Protein AF-A0A7W0VZZ3-F1 (afdb_monomer_lite)

Foldseek 3Di:
DPPVVVVVVVVVVVVVVVVVPFQAPVVLVVLLVQLVVLQVVLVVLLVVCVVPPDDPPPDPPDPPPDDDDPDDVSNVSSVVSNVVSVVSNVVSVPDDHDPPDD

Structure (mmCIF, N/CA/C/O backbone):
data_AF-A0A7W0VZZ3-F1
#
_entry.id   AF-A0A7W0VZZ3-F1
#
loop_
_atom_site.group_PDB
_atom_site.id
_atom_site.type_symbol
_atom_site.label_atom_id
_atom_site.label_alt_id
_atom_site.label_comp_id
_atom_site.label_asym_id
_atom_site.label_entity_id
_atom_site.label_seq_id
_atom_site.pdbx_PDB_ins_code
_atom_site.Cartn_x
_atom_site.Cartn_y
_atom_site.Cartn_z
_atom_site.occupancy
_atom_site.B_iso_or_equiv
_atom_site.auth_seq_id
_atom_site.auth_comp_id
_atom_site.auth_asym_id
_atom_site.auth_atom_id
_atom_site.pdbx_PDB_model_num
ATOM 1 N N . MET A 1 1 ? 6.184 -26.292 -3.517 1.00 48.50 1 MET A N 1
ATOM 2 C CA . MET A 1 1 ? 4.758 -25.884 -3.405 1.00 48.50 1 MET A CA 1
ATOM 3 C C . MET A 1 1 ? 4.233 -25.772 -1.951 1.00 48.50 1 MET A C 1
ATOM 5 O O . MET A 1 1 ? 3.025 -25.797 -1.756 1.00 48.50 1 MET A O 1
ATOM 9 N N . GLY A 1 2 ? 5.080 -25.618 -0.914 1.00 52.69 2 GLY A N 1
ATOM 10 C CA . GLY A 1 2 ? 4.633 -25.674 0.499 1.00 52.69 2 GLY A CA 1
ATOM 11 C C . GLY A 1 2 ? 4.709 -24.366 1.303 1.00 52.69 2 GLY A C 1
ATOM 12 O O . GLY A 1 2 ? 3.981 -24.204 2.278 1.00 52.69 2 GLY A O 1
ATOM 13 N N . THR A 1 3 ? 5.556 -23.417 0.901 1.00 57.94 3 THR A N 1
ATOM 14 C CA . THR A 1 3 ? 5.802 -22.159 1.632 1.00 57.94 3 THR A CA 1
ATOM 15 C C . THR A 1 3 ? 4.664 -21.152 1.468 1.00 57.94 3 THR A C 1
ATOM 17 O O . THR A 1 3 ? 4.242 -20.543 2.446 1.00 57.94 3 THR A O 1
ATOM 20 N N . SER A 1 4 ? 4.086 -21.052 0.269 1.00 59.78 4 SER A N 1
ATOM 21 C CA . SER A 1 4 ? 3.003 -20.112 -0.050 1.00 59.78 4 SER A CA 1
ATOM 22 C C . SER A 1 4 ? 1.741 -20.373 0.778 1.00 59.78 4 SER A C 1
ATOM 24 O O . SER A 1 4 ? 1.151 -19.448 1.320 1.00 59.78 4 SER A O 1
ATOM 26 N N . ARG A 1 5 ? 1.350 -21.645 0.948 1.00 68.75 5 ARG A N 1
ATOM 27 C CA . ARG A 1 5 ? 0.152 -22.019 1.724 1.00 68.75 5 ARG A CA 1
ATOM 28 C C . ARG A 1 5 ? 0.318 -21.745 3.220 1.00 68.75 5 ARG A C 1
ATOM 30 O O . ARG A 1 5 ? -0.629 -21.309 3.863 1.00 68.75 5 ARG A O 1
ATOM 37 N N . ARG A 1 6 ? 1.524 -21.956 3.761 1.00 70.69 6 ARG A N 1
ATOM 38 C CA . ARG A 1 6 ? 1.850 -21.648 5.164 1.00 70.69 6 ARG A CA 1
ATOM 39 C C . ARG A 1 6 ? 1.889 -20.139 5.419 1.00 70.69 6 ARG A C 1
ATOM 41 O O . ARG A 1 6 ? 1.379 -19.700 6.441 1.00 70.69 6 ARG A O 1
ATOM 48 N N . ALA A 1 7 ? 2.414 -19.355 4.476 1.00 67.81 7 ALA A N 1
ATOM 49 C CA . ALA A 1 7 ? 2.401 -17.894 4.552 1.00 67.81 7 ALA A CA 1
ATOM 50 C C . ALA A 1 7 ? 0.973 -17.322 4.497 1.00 67.81 7 ALA A C 1
ATOM 52 O O . ALA A 1 7 ? 0.634 -16.443 5.284 1.00 67.81 7 ALA A O 1
ATOM 53 N N . ILE A 1 8 ? 0.113 -17.869 3.630 1.00 73.44 8 ILE A N 1
ATOM 54 C CA . ILE A 1 8 ? -1.302 -17.477 3.546 1.00 73.44 8 ILE A CA 1
ATOM 55 C C . ILE A 1 8 ? -2.041 -17.832 4.842 1.00 73.44 8 ILE A C 1
ATOM 57 O O . ILE A 1 8 ? -2.744 -16.991 5.390 1.00 73.44 8 ILE A O 1
ATOM 61 N N . ALA A 1 9 ? -1.851 -19.043 5.374 1.00 74.12 9 ALA A N 1
ATOM 62 C CA . ALA A 1 9 ? -2.467 -19.448 6.637 1.00 74.12 9 ALA A CA 1
ATOM 63 C C . ALA A 1 9 ? -2.003 -18.576 7.817 1.00 74.12 9 ALA A C 1
ATOM 65 O O . ALA A 1 9 ? -2.816 -18.220 8.665 1.00 74.12 9 ALA A O 1
ATOM 66 N 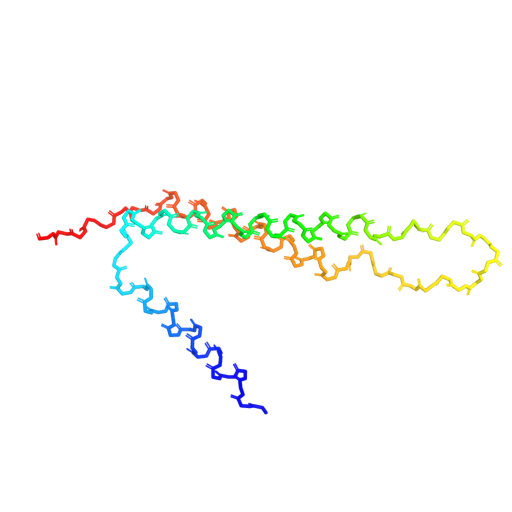N . ALA A 1 10 ? -0.724 -18.182 7.844 1.00 73.19 10 ALA A N 1
ATOM 67 C CA . ALA A 1 10 ? -0.192 -17.268 8.850 1.00 73.19 10 ALA A CA 1
ATOM 68 C C . ALA A 1 10 ? -0.805 -15.863 8.735 1.00 73.19 10 ALA A C 1
ATOM 70 O O . ALA A 1 10 ? -1.198 -15.299 9.750 1.00 73.19 10 ALA A O 1
ATOM 71 N N . LEU A 1 11 ? -0.953 -15.325 7.519 1.00 72.50 11 LEU A N 1
ATOM 72 C CA . LEU A 1 11 ? -1.641 -14.051 7.272 1.00 72.50 11 LEU A CA 1
ATOM 73 C C . LEU A 1 11 ? -3.105 -14.097 7.723 1.00 72.50 11 LEU A C 1
ATOM 75 O O . LEU A 1 11 ? -3.556 -13.200 8.426 1.00 72.50 11 LEU A O 1
ATOM 79 N N . VAL A 1 12 ? -3.826 -15.167 7.380 1.00 70.62 12 VAL A N 1
ATOM 80 C CA . VAL A 1 12 ? -5.225 -15.367 7.788 1.00 70.62 12 VAL A CA 1
ATOM 81 C C . VAL A 1 12 ? -5.343 -15.484 9.309 1.00 70.62 12 VAL A C 1
ATOM 83 O O . VAL A 1 12 ? -6.209 -14.845 9.902 1.00 70.62 12 VAL A O 1
ATOM 86 N N . ALA A 1 13 ? -4.451 -16.238 9.956 1.00 64.88 13 ALA A N 1
ATOM 87 C CA . ALA A 1 13 ? -4.408 -16.353 11.411 1.00 64.88 13 ALA A CA 1
ATOM 88 C C . ALA A 1 13 ? -4.081 -15.012 12.088 1.00 64.88 13 ALA A C 1
ATOM 90 O O . ALA A 1 13 ? -4.689 -14.687 13.105 1.00 64.88 13 ALA A O 1
ATOM 91 N N . LEU A 1 14 ? -3.185 -14.206 11.509 1.00 65.88 14 LEU A N 1
ATOM 92 C CA . LEU A 1 14 ? -2.863 -12.865 12.003 1.00 65.88 14 LEU A CA 1
ATOM 93 C C . LEU A 1 14 ? -4.076 -11.926 11.889 1.00 65.88 14 LEU A C 1
ATOM 95 O O . LEU A 1 14 ? -4.412 -11.230 12.844 1.00 65.88 14 LEU A O 1
ATOM 99 N N . CYS A 1 15 ? -4.777 -11.955 10.751 1.00 63.53 15 CYS A N 1
ATOM 100 C CA . CYS A 1 15 ? -5.998 -11.181 10.533 1.00 63.53 15 CYS A CA 1
ATOM 101 C C . CYS A 1 15 ? -7.122 -11.584 11.500 1.00 63.53 15 CYS A C 1
ATOM 103 O O . CYS A 1 15 ? -7.812 -10.713 12.029 1.00 63.53 15 CYS A O 1
ATOM 105 N N . LEU A 1 16 ? -7.285 -12.886 11.763 1.00 60.00 16 LEU A N 1
ATOM 106 C CA . LEU A 1 16 ? -8.257 -13.410 12.728 1.00 60.00 16 LEU A CA 1
ATOM 107 C C . LEU A 1 16 ? -7.884 -13.040 14.172 1.00 60.00 16 LEU A C 1
ATOM 109 O O . LEU A 1 16 ? -8.749 -12.610 14.932 1.00 60.00 16 LEU A O 1
ATOM 113 N N . ALA A 1 17 ? -6.603 -13.125 14.541 1.00 58.78 17 ALA A N 1
ATOM 114 C CA . ALA A 1 17 ? -6.121 -12.762 15.874 1.00 58.78 17 ALA A CA 1
ATOM 115 C C . ALA A 1 17 ? -6.281 -11.259 16.166 1.00 58.78 17 ALA A C 1
ATOM 117 O O . ALA A 1 17 ? -6.642 -10.881 17.282 1.00 58.78 17 ALA A O 1
ATOM 118 N N . CYS A 1 18 ? -6.103 -10.395 15.160 1.00 58.72 18 CYS A N 1
ATOM 119 C CA . CYS A 1 18 ? -6.398 -8.964 15.276 1.00 58.72 18 CYS A CA 1
ATOM 120 C C . CYS A 1 18 ? -7.897 -8.662 15.475 1.00 58.72 18 CYS A C 1
ATOM 122 O O . CYS A 1 18 ? -8.230 -7.575 15.943 1.00 58.72 18 CYS A O 1
ATOM 124 N N . GLY A 1 19 ? -8.798 -9.594 15.143 1.00 53.75 19 GLY A N 1
ATOM 125 C CA . GLY A 1 19 ? -10.246 -9.445 15.316 1.00 53.75 19 GLY A CA 1
ATOM 126 C C . GLY A 1 19 ? -10.770 -9.791 16.716 1.00 53.75 19 GLY A C 1
ATOM 127 O O . GLY A 1 19 ? -11.856 -9.339 17.076 1.00 53.75 19 GLY A O 1
ATOM 128 N N . CYS A 1 20 ? -10.018 -10.555 17.519 1.00 56.62 20 CYS A N 1
ATOM 129 C CA . CYS A 1 20 ? -10.453 -11.004 18.851 1.00 56.62 20 CYS A CA 1
ATOM 130 C C . CYS A 1 20 ? -10.208 -9.984 19.975 1.00 56.62 20 CYS A C 1
ATOM 132 O O . CYS A 1 20 ? -10.830 -10.078 21.031 1.00 56.62 20 CYS A O 1
ATOM 134 N N . PHE A 1 21 ? -9.349 -8.987 19.760 1.00 55.81 21 PHE A N 1
ATOM 135 C CA . PHE A 1 21 ? -9.170 -7.869 20.682 1.00 55.81 21 PHE A CA 1
ATOM 136 C C . PHE A 1 21 ? -9.946 -6.674 20.137 1.00 55.81 21 PHE A C 1
ATOM 138 O O . PHE A 1 21 ? -9.623 -6.148 19.075 1.00 55.81 21 PHE A O 1
ATOM 145 N N . GLY A 1 22 ? -11.008 -6.279 20.844 1.00 56.09 22 GLY A N 1
ATOM 146 C CA . GLY A 1 22 ? -11.914 -5.209 20.424 1.00 56.09 22 GLY A CA 1
ATOM 147 C C . GLY A 1 22 ? -11.185 -3.959 19.920 1.00 56.09 22 GLY A C 1
ATOM 148 O O . GLY A 1 22 ? -10.112 -3.597 20.407 1.00 56.09 22 GLY A O 1
ATOM 149 N N . TYR A 1 23 ? -11.790 -3.299 18.931 1.00 66.31 23 TYR A N 1
ATOM 150 C CA . TYR A 1 23 ? -11.225 -2.138 18.245 1.00 66.31 23 TYR A CA 1
ATOM 151 C C . TYR A 1 23 ? -11.060 -0.955 19.212 1.00 66.31 23 TYR A C 1
ATOM 153 O O . TYR A 1 23 ? -11.977 -0.159 19.425 1.00 66.31 23 TYR A O 1
ATOM 161 N N . ASN A 1 24 ? -9.898 -0.888 19.861 1.00 72.31 24 ASN A N 1
ATOM 162 C CA . ASN A 1 24 ? -9.575 0.120 20.861 1.00 72.31 24 ASN A CA 1
ATOM 163 C C . ASN A 1 24 ? -8.977 1.381 20.204 1.00 72.31 24 ASN A C 1
ATOM 165 O O . ASN A 1 24 ? -8.553 1.370 19.046 1.00 72.31 24 ASN A O 1
ATOM 169 N N . LYS A 1 25 ? -8.886 2.484 20.960 1.00 73.06 25 LYS A N 1
ATOM 170 C CA . LYS A 1 25 ? -8.330 3.756 20.455 1.00 73.06 25 LYS A CA 1
ATOM 171 C C . LYS A 1 25 ? -6.902 3.624 19.901 1.00 73.06 25 LYS A C 1
ATOM 173 O O . LYS A 1 25 ? -6.527 4.386 19.013 1.00 73.06 25 LYS A O 1
ATOM 178 N N . SER A 1 26 ? -6.104 2.689 20.421 1.00 76.19 26 SER A N 1
ATOM 179 C CA . SER A 1 26 ? -4.734 2.444 19.954 1.00 76.19 26 SER A CA 1
ATOM 180 C C . SER A 1 26 ? -4.732 1.745 18.590 1.00 76.19 26 SER A C 1
ATOM 182 O O . SER A 1 26 ? -4.087 2.219 17.660 1.00 76.19 26 SER A O 1
ATOM 184 N N . ALA A 1 27 ? -5.542 0.698 18.422 1.00 74.19 27 ALA A N 1
ATOM 185 C CA . ALA A 1 27 ? -5.757 0.006 17.155 1.00 74.19 27 ALA A CA 1
ATOM 186 C C . ALA A 1 27 ? -6.305 0.958 16.083 1.00 74.19 27 ALA A C 1
ATOM 188 O O . ALA A 1 27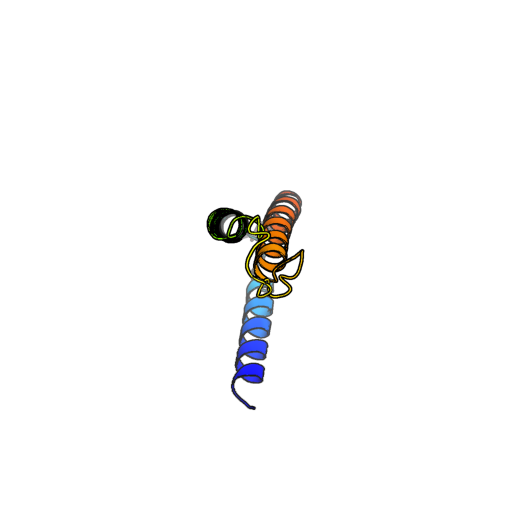 ? -5.855 0.917 14.941 1.00 74.19 27 ALA A O 1
ATOM 189 N N . LYS A 1 28 ? -7.189 1.888 16.474 1.00 76.19 28 LYS A N 1
ATOM 190 C CA . LYS A 1 28 ? -7.691 2.956 15.599 1.00 76.19 28 LYS A CA 1
ATOM 191 C C . LYS A 1 28 ? -6.553 3.821 15.043 1.00 76.19 28 LYS A C 1
ATOM 193 O O . LYS A 1 28 ? -6.510 4.096 13.845 1.00 76.19 28 LYS A O 1
ATOM 198 N N . ARG A 1 29 ? -5.601 4.223 15.895 1.00 81.88 29 ARG A N 1
ATOM 199 C CA . ARG A 1 29 ? -4.420 5.014 15.494 1.00 81.88 29 ARG A CA 1
ATOM 200 C C . ARG A 1 29 ? -3.473 4.222 14.600 1.00 81.88 29 ARG A C 1
ATOM 202 O O . ARG A 1 29 ? -3.075 4.731 13.559 1.00 81.88 29 ARG A O 1
ATOM 209 N N . TRP A 1 30 ? -3.155 2.982 14.962 1.00 83.06 30 TRP A N 1
ATOM 210 C CA . TRP A 1 30 ? -2.278 2.133 14.152 1.00 83.06 30 TRP A CA 1
ATOM 211 C C . TRP A 1 30 ? -2.880 1.802 12.783 1.00 83.06 30 TRP A C 1
ATOM 213 O O . TRP A 1 30 ? -2.153 1.784 11.794 1.00 83.06 30 TRP A O 1
ATOM 223 N N . ALA A 1 31 ? -4.203 1.646 12.693 1.00 83.88 31 ALA A N 1
ATOM 224 C CA . ALA A 1 31 ? -4.893 1.507 11.416 1.00 83.88 31 ALA A CA 1
ATOM 225 C C . ALA A 1 31 ? -4.762 2.771 10.548 1.00 83.88 31 ALA A C 1
ATOM 227 O O . ALA A 1 31 ? -4.483 2.656 9.359 1.00 83.88 31 ALA A O 1
ATOM 228 N N . TYR A 1 32 ? -4.883 3.979 11.119 1.00 83.81 32 TYR A N 1
ATOM 229 C CA . TYR A 1 32 ? -4.606 5.215 10.371 1.00 83.81 32 TYR A CA 1
ATOM 230 C C . TYR A 1 32 ? -3.168 5.260 9.854 1.00 83.81 32 TYR A C 1
ATOM 232 O O . TYR A 1 32 ? -2.965 5.544 8.678 1.00 83.81 32 TYR A O 1
ATOM 240 N N . VAL A 1 33 ? -2.185 4.939 10.699 1.00 87.81 33 VAL A N 1
ATOM 241 C CA . VAL A 1 33 ? -0.768 4.924 10.303 1.00 87.81 33 VAL A CA 1
ATOM 242 C C . VAL A 1 33 ? -0.525 3.933 9.162 1.00 87.81 33 VAL A C 1
ATOM 244 O O . VAL A 1 33 ? 0.075 4.301 8.155 1.00 87.81 33 VAL A O 1
ATOM 247 N N . GLY A 1 34 ? -1.042 2.705 9.273 1.00 85.31 34 GLY A N 1
ATOM 248 C CA . GLY A 1 34 ? -0.910 1.689 8.227 1.00 85.31 34 GLY A CA 1
ATOM 249 C C . GLY A 1 34 ? -1.562 2.104 6.906 1.00 85.31 34 GLY A C 1
ATOM 250 O O . GLY A 1 34 ? -0.973 1.928 5.843 1.00 85.31 34 GLY A O 1
ATOM 251 N N . ASN A 1 35 ? -2.738 2.728 6.960 1.00 89.00 35 ASN A N 1
ATOM 252 C CA . ASN A 1 35 ? -3.435 3.195 5.763 1.00 89.00 35 ASN A CA 1
ATOM 253 C C . ASN A 1 35 ? -2.752 4.398 5.096 1.00 89.00 35 ASN A C 1
ATOM 255 O O . ASN A 1 35 ? -2.700 4.473 3.870 1.00 89.00 35 ASN A O 1
ATOM 259 N N . VAL A 1 36 ? -2.193 5.322 5.882 1.00 89.56 36 VAL A N 1
ATOM 260 C CA . VAL A 1 36 ? -1.370 6.422 5.355 1.00 89.56 36 VAL A CA 1
ATOM 261 C C . VAL A 1 36 ? -0.116 5.868 4.684 1.00 89.56 36 VAL A C 1
ATOM 263 O O . VAL A 1 36 ? 0.234 6.310 3.593 1.00 89.56 36 VAL A O 1
ATOM 266 N N . PHE A 1 37 ? 0.519 4.861 5.287 1.00 92.31 37 PHE A N 1
ATOM 267 C CA . PHE A 1 37 ? 1.663 4.185 4.684 1.00 92.31 37 PHE A CA 1
ATOM 268 C C . PHE A 1 37 ? 1.294 3.494 3.363 1.00 92.31 37 PHE A C 1
ATOM 270 O O . PHE A 1 37 ? 2.019 3.644 2.384 1.00 92.31 37 PHE A O 1
ATOM 277 N N . LEU A 1 38 ? 0.145 2.810 3.295 1.00 89.06 38 LEU A N 1
ATOM 278 C CA . LEU A 1 38 ? -0.374 2.217 2.054 1.00 89.06 38 LEU A CA 1
ATOM 279 C C . LEU A 1 38 ? -0.568 3.263 0.949 1.00 89.06 38 LEU A C 1
ATOM 281 O O . LEU A 1 38 ? -0.147 3.036 -0.185 1.00 89.06 38 LEU A O 1
ATOM 285 N N . MET A 1 39 ? -1.143 4.423 1.276 1.00 91.19 39 MET A N 1
ATOM 286 C CA . MET A 1 39 ? -1.305 5.511 0.307 1.00 91.19 39 MET A CA 1
ATOM 287 C C . MET A 1 39 ? 0.032 6.100 -0.141 1.00 91.19 39 MET A C 1
ATOM 289 O O . MET A 1 39 ? 0.228 6.308 -1.335 1.00 91.19 39 MET A O 1
ATOM 293 N N . ALA A 1 40 ? 0.962 6.340 0.785 1.00 91.88 40 ALA A N 1
ATOM 294 C CA . ALA A 1 40 ? 2.283 6.867 0.456 1.00 91.88 40 ALA A CA 1
ATOM 295 C C . ALA A 1 40 ? 3.085 5.886 -0.414 1.00 91.88 40 ALA A C 1
ATOM 297 O O . ALA A 1 40 ? 3.667 6.292 -1.417 1.00 91.88 40 ALA A O 1
ATOM 298 N N . ALA A 1 41 ? 3.068 4.594 -0.079 1.00 89.38 41 ALA A N 1
ATOM 299 C CA . ALA A 1 41 ? 3.722 3.552 -0.862 1.00 89.38 41 ALA A CA 1
ATOM 300 C C . ALA A 1 41 ? 3.090 3.416 -2.256 1.00 89.38 41 ALA A C 1
ATOM 302 O O . ALA A 1 41 ? 3.807 3.408 -3.252 1.00 89.38 41 ALA A O 1
ATOM 303 N N . GLY A 1 42 ? 1.756 3.376 -2.345 1.00 89.50 42 GLY A N 1
ATOM 304 C CA . GLY A 1 42 ? 1.049 3.310 -3.624 1.00 89.50 42 GLY A CA 1
ATOM 305 C C . GLY A 1 42 ? 1.305 4.533 -4.509 1.00 89.50 42 GLY A C 1
ATOM 306 O O . GLY A 1 42 ? 1.618 4.383 -5.688 1.00 89.50 42 GLY A O 1
ATOM 307 N N . GLY A 1 43 ? 1.261 5.738 -3.931 1.00 89.25 43 GLY A N 1
ATOM 308 C CA . GLY A 1 43 ? 1.614 6.978 -4.623 1.00 89.25 43 GLY A CA 1
ATOM 309 C C . GLY A 1 43 ? 3.075 7.002 -5.077 1.00 89.25 43 GLY A C 1
ATOM 310 O O . GLY A 1 43 ? 3.359 7.439 -6.187 1.00 89.25 43 GLY A O 1
ATOM 311 N N . GLY A 1 44 ? 3.989 6.466 -4.263 1.00 91.19 44 GLY A N 1
ATOM 312 C CA . GLY A 1 44 ? 5.403 6.317 -4.605 1.00 91.19 44 GLY A CA 1
ATOM 313 C C . GLY A 1 44 ? 5.637 5.383 -5.792 1.00 91.19 44 GLY A C 1
ATOM 314 O O . GLY A 1 44 ? 6.410 5.726 -6.680 1.00 91.19 44 GLY A O 1
ATOM 315 N N . VAL A 1 45 ? 4.936 4.246 -5.854 1.00 90.06 45 VAL A N 1
ATOM 316 C CA . VAL A 1 45 ? 5.004 3.321 -7.002 1.00 90.06 45 VAL A CA 1
ATOM 317 C C . VAL A 1 45 ? 4.508 4.000 -8.279 1.00 90.06 45 VAL A C 1
ATOM 319 O O . VAL A 1 45 ? 5.183 3.932 -9.302 1.00 90.06 45 VAL A O 1
ATOM 322 N N . ILE A 1 46 ? 3.376 4.712 -8.212 1.00 87.81 46 ILE A N 1
ATOM 323 C CA . ILE A 1 46 ? 2.839 5.461 -9.360 1.00 87.81 46 ILE A CA 1
ATOM 324 C C . ILE A 1 46 ? 3.834 6.538 -9.809 1.00 87.81 46 ILE A C 1
ATOM 326 O O . ILE A 1 46 ? 4.128 6.648 -10.995 1.00 87.81 46 ILE A O 1
ATOM 330 N N . ALA A 1 47 ? 4.371 7.326 -8.874 1.00 87.44 47 ALA A N 1
ATOM 331 C CA . ALA A 1 47 ? 5.327 8.384 -9.185 1.00 87.44 47 ALA A CA 1
ATOM 332 C C . ALA A 1 47 ? 6.618 7.827 -9.797 1.00 87.44 47 ALA A C 1
ATOM 334 O O . ALA A 1 47 ? 7.093 8.362 -10.793 1.00 87.44 47 ALA A O 1
ATOM 335 N N . ALA A 1 48 ? 7.159 6.739 -9.241 1.00 87.06 48 ALA A N 1
ATOM 336 C CA . ALA A 1 48 ? 8.341 6.078 -9.779 1.00 87.06 48 ALA A CA 1
ATOM 337 C C . ALA A 1 48 ? 8.109 5.621 -11.222 1.00 87.06 48 ALA A C 1
ATOM 339 O O . ALA A 1 48 ? 8.936 5.899 -12.080 1.00 87.06 48 ALA A O 1
ATOM 340 N N . GLU A 1 49 ? 6.962 5.007 -11.509 1.00 84.06 49 GLU A N 1
ATOM 341 C CA . GLU A 1 49 ? 6.630 4.553 -12.859 1.00 84.06 49 GLU A CA 1
ATOM 342 C C . GLU A 1 49 ? 6.441 5.700 -13.858 1.00 84.06 49 GLU A C 1
ATOM 344 O O . GLU A 1 49 ? 6.863 5.602 -15.008 1.00 84.06 49 GLU A O 1
ATOM 349 N N . LEU A 1 50 ? 5.847 6.816 -13.430 1.00 81.62 50 LEU A N 1
ATOM 350 C CA . LEU A 1 50 ? 5.731 8.008 -14.272 1.00 81.62 50 LEU A CA 1
ATOM 351 C C . LEU A 1 50 ? 7.092 8.658 -14.556 1.00 81.62 50 LEU A C 1
ATOM 353 O O . LEU A 1 50 ? 7.268 9.247 -15.619 1.00 81.62 50 LEU A O 1
ATOM 357 N N . LEU A 1 51 ? 8.042 8.557 -13.623 1.00 82.69 51 LEU A N 1
ATOM 358 C CA . LEU A 1 51 ? 9.398 9.085 -13.779 1.00 82.69 51 LEU 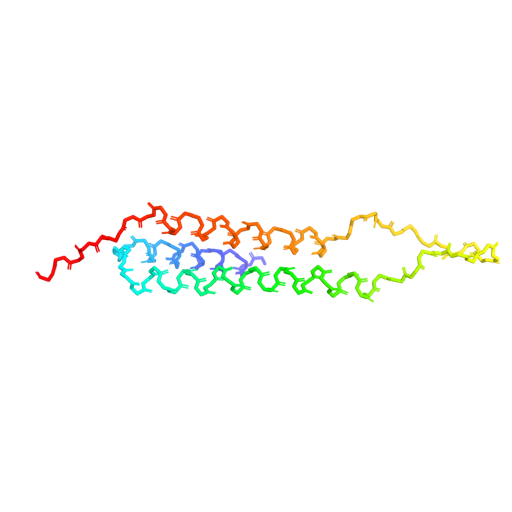A CA 1
ATOM 359 C C . LEU A 1 51 ? 10.299 8.171 -14.619 1.00 82.69 51 LEU A C 1
ATOM 361 O O . LEU A 1 51 ? 11.227 8.668 -15.253 1.00 82.69 51 LEU A O 1
ATOM 365 N N . THR A 1 52 ? 10.053 6.859 -14.613 1.00 77.62 52 THR A N 1
ATOM 366 C CA . THR A 1 52 ? 10.858 5.875 -15.353 1.00 77.62 52 THR A CA 1
ATOM 367 C C . THR A 1 52 ? 10.279 5.496 -16.707 1.00 77.62 52 THR A C 1
ATOM 369 O O . THR A 1 52 ? 10.991 4.865 -17.487 1.00 77.62 52 THR A O 1
ATOM 372 N N . LYS A 1 53 ? 9.028 5.868 -17.017 1.00 69.00 53 LYS A N 1
ATOM 373 C CA . LYS A 1 53 ? 8.476 5.703 -18.366 1.00 69.00 53 LYS A CA 1
ATOM 374 C C . LYS A 1 53 ? 9.348 6.467 -19.365 1.00 69.00 53 LYS A C 1
ATOM 376 O O . LYS A 1 53 ? 9.366 7.700 -19.372 1.00 69.00 53 LYS A O 1
ATOM 381 N N . GLU A 1 54 ? 10.073 5.729 -20.206 1.00 61.53 54 GLU A N 1
ATOM 382 C CA . GLU A 1 54 ? 10.796 6.314 -21.331 1.00 61.53 54 GLU A CA 1
ATOM 383 C C . GLU A 1 54 ? 9.806 7.051 -22.240 1.00 61.53 54 GLU A C 1
ATOM 385 O O . GLU A 1 54 ? 8.648 6.657 -22.411 1.00 61.53 54 GLU A O 1
ATOM 390 N N . LYS A 1 55 ? 10.246 8.187 -22.792 1.00 58.81 55 LYS A N 1
ATOM 391 C CA . LYS A 1 55 ? 9.428 8.956 -23.730 1.00 58.81 55 LYS A CA 1
ATOM 392 C C . LYS A 1 55 ? 9.063 8.046 -24.896 1.00 58.81 55 LYS A C 1
ATOM 394 O O . LYS A 1 55 ? 9.949 7.422 -25.475 1.00 58.81 55 LYS A O 1
ATOM 399 N N . ALA A 1 56 ? 7.769 8.017 -25.228 1.00 57.66 56 ALA A N 1
ATOM 400 C CA . ALA A 1 56 ? 7.229 7.276 -26.360 1.00 57.66 56 ALA A CA 1
ATOM 401 C C . ALA A 1 56 ? 8.168 7.390 -27.566 1.00 57.66 56 ALA A C 1
ATOM 403 O O . ALA A 1 56 ? 8.592 8.498 -27.895 1.00 57.66 56 ALA A O 1
ATOM 404 N N . CYS A 1 57 ? 8.487 6.245 -28.172 1.00 57.41 57 CYS A N 1
ATOM 405 C CA . CYS A 1 57 ? 9.283 6.103 -29.389 1.00 57.41 57 CYS A CA 1
ATOM 406 C C . CYS A 1 57 ? 8.948 7.233 -30.389 1.00 57.41 57 CYS A C 1
ATOM 408 O O . CYS A 1 57 ? 7.947 7.175 -31.098 1.00 57.41 57 CYS A O 1
ATOM 410 N N . MET A 1 58 ? 9.762 8.290 -30.415 1.00 55.09 58 MET A N 1
ATOM 411 C CA . MET A 1 58 ? 9.655 9.400 -31.375 1.00 55.09 58 MET A CA 1
ATOM 412 C C . MET A 1 58 ? 10.616 9.199 -32.551 1.00 55.09 58 MET A C 1
ATOM 414 O O . MET A 1 58 ? 10.751 10.073 -33.404 1.00 55.09 58 MET A O 1
ATOM 418 N N . ASP A 1 59 ? 11.307 8.060 -32.594 1.00 51.25 59 ASP A N 1
ATOM 419 C CA . ASP A 1 59 ? 12.316 7.789 -33.599 1.00 51.25 59 ASP A CA 1
ATOM 420 C C . ASP A 1 59 ? 11.690 7.032 -34.777 1.00 51.25 59 ASP A C 1
ATOM 422 O O . ASP A 1 59 ? 11.416 5.834 -34.723 1.00 51.25 59 ASP A O 1
ATOM 426 N N . THR A 1 60 ? 11.429 7.765 -35.859 1.00 56.09 60 THR A N 1
ATOM 427 C CA . THR A 1 60 ? 10.898 7.239 -37.128 1.00 56.09 60 THR A CA 1
ATOM 428 C C . THR A 1 60 ? 11.930 6.414 -37.906 1.00 56.09 60 THR A C 1
ATOM 430 O O . THR A 1 60 ? 11.619 5.894 -38.977 1.00 56.09 60 THR A O 1
ATOM 433 N N . THR A 1 61 ? 13.146 6.256 -37.373 1.00 55.69 61 THR A N 1
ATOM 434 C CA . THR A 1 61 ? 14.292 5.711 -38.109 1.00 55.69 61 THR A CA 1
ATOM 435 C C . THR A 1 61 ? 14.720 4.302 -37.695 1.00 55.69 61 THR A C 1
ATOM 437 O O . THR A 1 61 ? 15.527 3.689 -38.393 1.00 55.69 61 THR A O 1
ATOM 440 N N . THR A 1 62 ? 14.168 3.722 -36.623 1.00 53.84 62 THR A N 1
ATOM 441 C CA . THR A 1 62 ? 14.507 2.352 -36.201 1.00 53.84 62 THR A CA 1
ATOM 442 C C . THR A 1 62 ? 13.262 1.524 -35.869 1.00 53.84 62 THR A C 1
ATOM 444 O O . THR A 1 62 ? 12.565 1.754 -34.889 1.00 53.84 62 THR A O 1
ATOM 447 N N . MET A 1 63 ? 12.985 0.495 -36.681 1.00 54.53 63 MET A N 1
ATOM 448 C CA . MET A 1 63 ? 11.850 -0.439 -36.542 1.00 54.53 63 MET A CA 1
ATOM 449 C C . MET A 1 63 ? 11.970 -1.406 -35.339 1.00 54.53 63 MET A C 1
ATOM 451 O O . MET A 1 63 ? 11.663 -2.592 -35.447 1.00 54.53 63 MET A O 1
ATOM 455 N N . LYS A 1 64 ? 12.447 -0.934 -34.184 1.00 55.72 64 LYS A N 1
ATOM 456 C CA . LYS A 1 64 ? 12.542 -1.712 -32.939 1.00 55.72 64 LYS A CA 1
ATOM 457 C C . LYS A 1 64 ? 11.778 -1.049 -31.792 1.00 55.72 64 LYS A C 1
ATOM 459 O O . LYS A 1 64 ? 12.220 -1.093 -30.652 1.00 55.72 64 LYS A O 1
ATOM 464 N N . CYS A 1 65 ? 10.618 -0.460 -32.065 1.00 62.97 65 CYS A N 1
ATOM 465 C CA . CYS A 1 65 ? 9.704 -0.095 -30.987 1.00 62.97 65 CYS A CA 1
ATOM 466 C C . CYS A 1 65 ? 8.976 -1.370 -30.540 1.00 62.97 65 CYS A C 1
ATOM 468 O O . CYS A 1 65 ? 8.077 -1.866 -31.221 1.00 62.97 65 CYS A O 1
ATOM 470 N N . GLY A 1 66 ? 9.431 -1.954 -29.431 1.00 65.44 66 GLY A N 1
ATOM 471 C CA . GLY A 1 66 ? 8.712 -3.036 -28.765 1.00 65.44 66 GLY A CA 1
ATOM 472 C C . GLY A 1 66 ? 7.340 -2.547 -28.305 1.00 65.44 66 GLY A C 1
ATOM 473 O O . GLY A 1 66 ? 7.183 -1.385 -27.936 1.00 65.44 66 GLY A O 1
ATOM 474 N N . TYR A 1 67 ? 6.334 -3.420 -28.344 1.00 63.66 67 TYR A N 1
ATOM 475 C CA . TYR A 1 67 ? 5.024 -3.107 -27.780 1.00 63.66 67 TYR A CA 1
ATOM 476 C C . TYR A 1 67 ? 5.162 -2.903 -26.267 1.00 63.66 67 TYR A C 1
ATOM 478 O O . TYR A 1 67 ? 5.384 -3.864 -25.528 1.00 63.66 67 TYR A O 1
ATOM 486 N N . GLU A 1 68 ? 5.016 -1.663 -25.807 1.00 65.88 68 GLU A N 1
ATOM 487 C CA . GLU A 1 68 ? 4.792 -1.374 -24.396 1.00 65.88 68 GLU A CA 1
ATOM 488 C C . GLU A 1 68 ? 3.289 -1.402 -24.100 1.00 65.88 68 GLU A C 1
ATOM 490 O O . GLU A 1 68 ? 2.506 -0.732 -24.784 1.00 65.88 68 GLU A O 1
ATOM 495 N N . PRO A 1 69 ? 2.846 -2.156 -23.080 1.00 68.00 69 PRO A N 1
ATOM 496 C CA . PRO A 1 69 ? 1.455 -2.130 -22.677 1.00 68.00 69 PRO A CA 1
ATOM 497 C C . PRO A 1 69 ? 1.078 -0.726 -22.166 1.00 68.00 69 PRO A C 1
ATOM 499 O O . PRO A 1 69 ? 1.843 -0.105 -21.423 1.00 68.00 6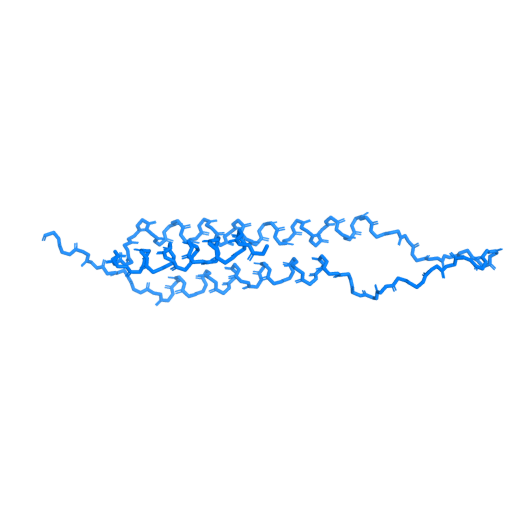9 PRO A O 1
ATOM 502 N N . PRO A 1 70 ? -0.126 -0.223 -22.496 1.00 67.94 70 PRO A N 1
ATOM 503 C CA . PRO A 1 70 ? -0.563 1.115 -22.085 1.00 67.94 70 PRO A CA 1
ATOM 504 C C . PRO A 1 70 ? -0.639 1.266 -20.557 1.00 67.94 70 PRO A C 1
ATOM 506 O O . PRO A 1 70 ? -0.400 2.354 -20.027 1.00 67.94 70 PRO A O 1
ATOM 509 N N . PHE A 1 71 ? -0.901 0.160 -19.855 1.00 67.25 71 PHE A N 1
ATOM 510 C CA . PHE A 1 71 ? -0.901 0.058 -18.401 1.00 67.25 71 PHE A CA 1
ATOM 511 C C . PHE A 1 71 ? 0.164 -0.942 -17.963 1.00 67.25 71 PHE A C 1
ATOM 513 O O . PHE A 1 71 ? 0.068 -2.122 -18.306 1.00 67.25 71 PHE A O 1
ATOM 520 N N . SER A 1 72 ? 1.153 -0.499 -17.185 1.00 80.44 72 SER A N 1
ATOM 521 C CA . SER A 1 72 ? 2.029 -1.446 -16.503 1.00 80.44 72 SER A CA 1
ATOM 522 C C . SER A 1 72 ? 1.376 -1.926 -15.206 1.00 80.44 72 SER A C 1
ATOM 524 O O . SER A 1 72 ? 0.546 -1.250 -14.588 1.00 80.44 72 SER A O 1
ATOM 526 N N . GLY A 1 73 ? 1.734 -3.146 -14.805 1.00 79.81 73 GLY A N 1
ATOM 527 C CA . GLY A 1 73 ? 1.217 -3.759 -13.585 1.00 79.81 73 GLY A CA 1
ATOM 528 C C . GLY A 1 73 ? 1.570 -2.971 -12.322 1.00 79.81 73 GLY A C 1
ATOM 529 O O . GLY A 1 73 ? 0.837 -3.065 -11.339 1.00 79.81 73 GLY A O 1
ATOM 530 N N . ALA A 1 74 ? 2.637 -2.166 -12.340 1.00 83.00 74 ALA A N 1
ATOM 531 C CA . ALA A 1 74 ? 3.017 -1.340 -11.200 1.00 83.00 74 ALA A CA 1
ATOM 532 C C . ALA A 1 74 ? 2.040 -0.163 -10.990 1.00 83.00 74 ALA A C 1
ATOM 534 O O . ALA A 1 74 ? 1.675 0.113 -9.847 1.00 83.00 74 ALA A O 1
ATOM 535 N N . LEU A 1 75 ? 1.474 0.418 -12.051 1.00 84.81 75 LEU A N 1
ATOM 536 C CA . LEU A 1 75 ? 0.465 1.475 -11.963 1.00 84.81 75 LEU A CA 1
ATOM 537 C C . LEU A 1 75 ? -0.839 0.923 -11.386 1.00 84.81 75 LEU A C 1
ATOM 539 O O . LEU A 1 75 ? -1.463 1.535 -10.515 1.00 84.81 75 LEU A O 1
ATOM 543 N N . VAL A 1 76 ? -1.220 -0.285 -11.807 1.00 87.25 76 VAL A N 1
ATOM 544 C CA . VAL A 1 76 ? -2.366 -1.003 -11.234 1.00 87.25 76 VAL A CA 1
ATOM 545 C C . VAL A 1 76 ? -2.111 -1.334 -9.760 1.00 87.25 76 VAL A C 1
ATOM 547 O O . VAL A 1 76 ? -2.956 -1.071 -8.910 1.00 87.25 76 VAL A O 1
ATOM 550 N N . ALA A 1 77 ? -0.930 -1.849 -9.415 1.00 87.75 77 ALA A N 1
ATOM 551 C CA . ALA A 1 77 ? -0.591 -2.157 -8.028 1.00 87.75 77 ALA A CA 1
ATOM 552 C C . ALA A 1 77 ? -0.596 -0.898 -7.142 1.00 87.75 77 ALA A C 1
ATOM 554 O O . ALA A 1 77 ? -1.178 -0.903 -6.057 1.00 87.75 77 ALA A O 1
ATOM 555 N N . GLY A 1 78 ? -0.007 0.199 -7.620 1.00 86.75 78 GLY A N 1
ATOM 556 C CA . GLY A 1 78 ? 0.024 1.475 -6.915 1.00 86.75 78 GLY A CA 1
ATOM 557 C C . GLY A 1 78 ? -1.374 2.044 -6.680 1.00 86.75 78 GLY A C 1
ATOM 558 O O . GLY A 1 78 ? -1.697 2.447 -5.563 1.00 86.75 78 GLY A O 1
ATOM 559 N N . THR A 1 79 ? -2.247 2.005 -7.689 1.00 88.94 79 THR A N 1
ATOM 560 C CA . THR A 1 79 ? -3.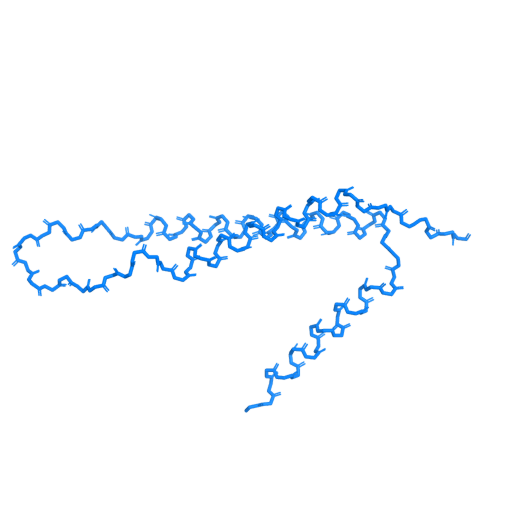639 2.473 -7.553 1.00 88.94 79 THR A CA 1
ATOM 561 C C . THR A 1 79 ? -4.451 1.621 -6.578 1.00 88.94 79 THR A C 1
ATOM 563 O O . THR A 1 79 ? -5.200 2.174 -5.768 1.00 88.94 79 THR A O 1
ATOM 566 N N . VAL A 1 80 ? -4.266 0.296 -6.568 1.00 92.00 80 VAL A N 1
ATOM 567 C CA . VAL A 1 80 ? -4.895 -0.596 -5.578 1.00 92.00 80 VAL A CA 1
ATOM 568 C C . VAL A 1 80 ? -4.418 -0.276 -4.157 1.00 92.00 80 VAL A C 1
ATOM 570 O O . VAL A 1 80 ? -5.231 -0.219 -3.239 1.00 92.00 80 VAL A O 1
ATOM 573 N N . LEU A 1 81 ? -3.126 0.000 -3.957 1.00 90.38 81 LEU A N 1
ATOM 574 C CA . LEU A 1 81 ? -2.589 0.374 -2.642 1.00 90.38 81 LEU A CA 1
ATOM 575 C C . LEU A 1 81 ? -3.164 1.704 -2.132 1.00 90.38 81 LEU A C 1
ATOM 577 O O . LEU A 1 81 ? -3.573 1.793 -0.972 1.00 90.38 81 LEU A O 1
ATOM 581 N N . VAL A 1 82 ? -3.252 2.721 -2.998 1.00 89.94 82 VAL A N 1
ATOM 582 C CA . VAL A 1 82 ? -3.843 4.022 -2.643 1.00 89.94 82 VAL A CA 1
ATOM 583 C C . VAL A 1 82 ? -5.324 3.878 -2.301 1.00 89.94 82 VAL A C 1
ATOM 585 O O . VAL A 1 82 ? -5.769 4.369 -1.263 1.00 89.94 82 VAL A O 1
ATOM 588 N N . THR A 1 83 ? -6.089 3.179 -3.141 1.00 89.81 83 THR A N 1
ATOM 589 C CA . THR A 1 83 ? -7.529 2.977 -2.919 1.00 89.81 83 THR A CA 1
ATOM 590 C C . THR A 1 83 ? -7.800 2.153 -1.662 1.00 89.81 83 THR A C 1
ATOM 592 O O . THR A 1 83 ? -8.677 2.523 -0.881 1.00 89.81 83 THR A O 1
ATOM 595 N N . ALA A 1 84 ? -7.012 1.106 -1.398 1.00 88.12 84 ALA A N 1
ATOM 596 C CA . ALA A 1 84 ? -7.103 0.322 -0.168 1.00 88.12 84 ALA A CA 1
ATOM 597 C C . ALA A 1 84 ? -6.812 1.166 1.083 1.00 88.12 84 ALA A C 1
ATOM 599 O O . ALA A 1 84 ? -7.557 1.085 2.060 1.00 88.12 84 ALA A O 1
ATOM 600 N N . GLY A 1 85 ? -5.780 2.016 1.049 1.00 86.94 85 GLY A N 1
ATOM 601 C CA . GLY A 1 85 ? -5.474 2.934 2.148 1.00 86.94 85 GLY A CA 1
ATOM 602 C C . GLY A 1 85 ? -6.595 3.952 2.391 1.00 86.94 85 GLY A C 1
ATOM 603 O O . GLY A 1 85 ? -7.025 4.141 3.530 1.00 86.94 85 GLY A O 1
ATOM 604 N N . LEU A 1 86 ? -7.140 4.551 1.328 1.00 89.56 86 LEU A N 1
ATOM 605 C CA . LEU A 1 86 ? -8.253 5.500 1.426 1.00 89.56 86 LEU A CA 1
ATOM 606 C C . LEU A 1 86 ? -9.508 4.841 2.016 1.00 89.56 86 LEU A C 1
ATOM 608 O O . LEU A 1 86 ? -10.122 5.366 2.947 1.00 89.56 86 LEU A O 1
ATOM 612 N N . PHE A 1 87 ? -9.859 3.659 1.510 1.00 89.44 87 PHE A N 1
ATOM 613 C CA . PHE A 1 87 ? -10.986 2.878 2.007 1.00 89.44 87 PHE A CA 1
ATOM 614 C C . PHE A 1 87 ? -10.781 2.499 3.475 1.00 89.44 87 PHE A C 1
ATOM 616 O O . PHE A 1 87 ? -11.678 2.675 4.297 1.00 89.44 87 PHE A O 1
ATOM 623 N N . GLY A 1 88 ? -9.569 2.076 3.840 1.00 85.00 88 GLY A N 1
ATOM 624 C CA . GLY A 1 88 ? -9.198 1.792 5.218 1.00 85.00 88 GLY A CA 1
ATOM 625 C C . GLY A 1 88 ? -9.375 2.998 6.144 1.00 85.00 88 GLY A C 1
ATOM 626 O O . GLY A 1 88 ? -9.877 2.835 7.253 1.00 85.00 88 GLY A O 1
ATOM 627 N N . ILE A 1 89 ? -9.017 4.212 5.709 1.00 86.56 89 ILE A N 1
ATOM 628 C CA . ILE A 1 89 ? -9.228 5.454 6.478 1.00 86.56 89 ILE A CA 1
ATOM 629 C C . ILE A 1 89 ? -10.713 5.734 6.689 1.00 86.56 89 ILE A C 1
ATOM 631 O O . ILE A 1 89 ? -11.110 6.036 7.817 1.00 86.56 89 ILE A O 1
ATOM 635 N N . LEU A 1 90 ? -11.522 5.623 5.633 1.00 86.56 90 LEU A N 1
ATOM 636 C CA . LEU A 1 90 ? -12.962 5.872 5.700 1.00 86.56 90 LEU A CA 1
ATOM 637 C C . LEU A 1 90 ? -13.650 4.876 6.640 1.00 86.56 90 LEU A C 1
ATOM 639 O O . LEU A 1 90 ? -14.351 5.287 7.561 1.00 86.56 90 LEU A O 1
ATOM 643 N N . PHE A 1 91 ? -13.372 3.581 6.485 1.00 82.31 91 PHE A N 1
ATOM 644 C CA . PHE A 1 91 ? -13.930 2.536 7.350 1.00 82.31 91 PHE A CA 1
ATOM 645 C C . PHE A 1 91 ? -13.452 2.650 8.794 1.00 82.31 91 PHE A C 1
ATOM 647 O O . PHE A 1 91 ? -14.195 2.374 9.736 1.00 82.31 91 PHE A O 1
ATOM 654 N N . ASN A 1 92 ? -12.203 3.065 8.987 1.00 82.69 92 ASN A N 1
ATOM 655 C CA . ASN A 1 92 ? -11.679 3.329 10.312 1.00 82.69 92 ASN A CA 1
ATOM 656 C C . ASN A 1 92 ? -12.404 4.517 10.966 1.00 82.69 92 ASN A C 1
ATOM 658 O O . ASN A 1 92 ? -12.791 4.448 12.133 1.00 82.69 92 ASN A O 1
ATOM 662 N N . ALA A 1 93 ? -12.660 5.590 10.213 1.00 78.94 93 ALA A N 1
ATOM 663 C CA . ALA A 1 93 ? -13.405 6.741 10.710 1.00 78.94 93 ALA A CA 1
ATOM 664 C C . ALA A 1 93 ? -14.806 6.340 11.193 1.00 78.94 93 ALA A C 1
ATOM 666 O O . ALA A 1 93 ? -15.177 6.715 12.307 1.00 78.94 93 ALA A O 1
ATOM 667 N N . THR A 1 94 ? -15.516 5.508 10.424 1.00 79.19 94 THR A N 1
ATOM 668 C CA . THR A 1 94 ? -16.888 5.068 10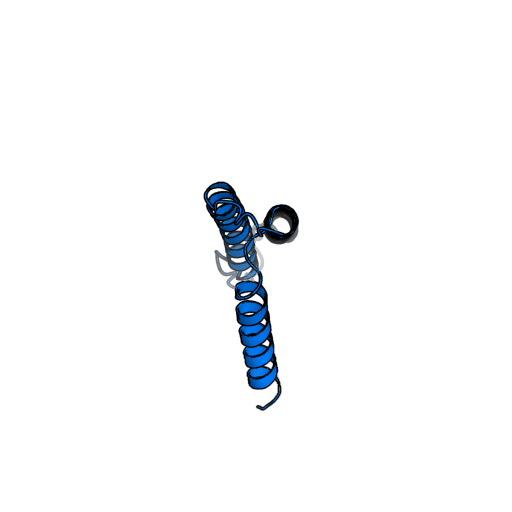.723 1.00 79.19 94 THR A CA 1
ATOM 669 C C . THR A 1 94 ? -16.990 3.960 11.774 1.00 79.19 94 THR A C 1
ATOM 671 O O . THR A 1 94 ? -18.094 3.669 12.223 1.00 79.19 94 THR A O 1
ATOM 674 N N . ARG A 1 95 ? -15.885 3.317 12.188 1.00 71.69 95 ARG A N 1
ATOM 675 C CA . ARG A 1 95 ? -15.920 2.319 13.273 1.00 71.69 95 ARG A CA 1
ATOM 676 C C . ARG A 1 95 ? -15.929 2.976 14.646 1.00 71.69 95 ARG A C 1
ATOM 678 O O . ARG A 1 95 ? -15.024 3.746 14.997 1.00 71.69 95 ARG A O 1
ATOM 685 N N . ASP A 1 96 ? -16.894 2.566 15.458 1.00 70.69 96 ASP A N 1
ATOM 686 C CA . ASP A 1 96 ? -16.947 2.913 16.869 1.00 70.69 96 ASP A CA 1
ATOM 687 C C . ASP A 1 96 ? -15.790 2.288 17.647 1.00 70.69 96 ASP A C 1
ATOM 689 O O . ASP A 1 96 ? -15.333 1.173 17.378 1.00 70.69 96 ASP A O 1
ATOM 693 N N . ASN A 1 97 ? -15.311 3.030 18.645 1.00 65.25 97 ASN A N 1
ATOM 694 C CA . ASN A 1 97 ? -14.365 2.481 19.603 1.00 65.25 97 ASN A CA 1
ATOM 695 C C . ASN A 1 97 ? -15.144 1.571 20.548 1.00 65.25 97 ASN A C 1
ATOM 697 O O . ASN A 1 97 ? -16.015 2.046 21.279 1.00 65.25 97 ASN A O 1
ATOM 701 N N . VAL A 1 98 ? -14.790 0.290 20.597 1.00 62.62 98 VAL A N 1
ATOM 702 C CA . VAL A 1 98 ? -15.301 -0.573 21.660 1.00 62.62 98 VAL A CA 1
ATOM 703 C C . VAL A 1 98 ? -14.627 -0.107 22.945 1.00 62.62 98 VAL A C 1
ATOM 705 O O . VAL A 1 98 ? -13.404 -0.188 23.083 1.00 62.62 98 VAL A O 1
ATOM 708 N N . LYS A 1 99 ? -15.410 0.437 23.884 1.00 54.09 99 LYS A N 1
ATOM 709 C CA . LYS A 1 99 ? -14.927 0.644 25.248 1.00 54.09 99 LYS A CA 1
ATOM 710 C C . LYS A 1 99 ? -14.677 -0.747 25.816 1.00 54.09 99 LYS A C 1
ATOM 712 O O . LYS A 1 99 ? -15.615 -1.437 26.192 1.00 54.09 99 LYS A O 1
ATOM 717 N N . THR A 1 100 ? -13.421 -1.173 25.860 1.00 53.34 100 THR A N 1
ATOM 718 C CA . THR A 1 100 ? -13.014 -2.235 26.774 1.00 53.34 100 THR A CA 1
ATOM 719 C C . THR A 1 100 ? -13.311 -1.706 28.173 1.00 53.34 100 THR A C 1
ATOM 721 O O . THR A 1 100 ? -12.547 -0.881 28.681 1.00 53.34 100 THR A O 1
ATOM 724 N N . SER A 1 101 ? -14.468 -2.065 28.739 1.00 43.47 101 SER A N 1
ATOM 725 C CA . SER A 1 101 ? -14.703 -1.886 30.169 1.00 43.47 101 SER A CA 1
ATOM 726 C C . SER A 1 101 ? -13.565 -2.617 30.864 1.00 43.47 101 SER A C 1
ATOM 728 O O . SER A 1 101 ? -13.380 -3.813 30.638 1.00 43.47 101 SER A O 1
ATOM 730 N N . ARG A 1 102 ? -12.744 -1.862 31.593 1.00 45.28 102 ARG A N 1
ATOM 731 C CA . ARG A 1 102 ? -11.951 -2.446 32.670 1.00 45.28 102 ARG A CA 1
ATOM 732 C C . ARG A 1 102 ? -12.895 -2.912 33.765 1.00 45.28 102 ARG A C 1
ATOM 734 O O . ARG A 1 102 ? -13.989 -2.307 33.868 1.00 45.28 102 ARG A O 1
#

Sequence (102 aa):
MGTSRRAIAALVALCLACGCFGYNKSAKRWAYVGNVFLMAAGGGVIAAELLTKEKACMDTTTMKCGYEPPFSGALVAGTVLVTAGLFGILFNATRDNVKTSR

pLDDT: mean 73.52, std 13.59, range [43.47, 92.31]

Radius of gyration: 20.6 Å; chains: 1; bounding box: 32×35×71 Å

Secondary structure (DSSP, 8-state):
--HHHHHHHHHHHHHHHHHHS---HHHHHHHHHHHHHHHHHHHHHHHHHHHH-------TT-S------SS-HHHHHHHHHHHHHHHHHHHHHHSPP-----